Protein AF-B4K3W9-F1 (afdb_monomer_lite)

Secondary structure (DSSP, 8-state):
---------PPTT-SB--EEE--SBEEEETTEEESS-B--EEE-BBTTSSSEEEEEEEEEEEEEEEEETTSPPHHHHHHHHHHHHHHHTTS-SS-------TT-SEE-S---HHHHHHHH-TTS-EEEEEEEEEEEEEEEEESS-----

Structure (mmCIF, N/CA/C/O backbone):
data_AF-B4K3W9-F1
#
_entry.id   AF-B4K3W9-F1
#
loop_
_atom_site.group_PDB
_atom_site.id
_atom_site.type_symbol
_atom_site.label_atom_id
_atom_site.label_alt_id
_atom_site.label_comp_id
_atom_site.label_asym_id
_atom_site.label_entity_id
_atom_site.label_seq_id
_atom_site.pdbx_PDB_ins_code
_atom_site.Cartn_x
_atom_site.Cartn_y
_atom_site.Cartn_z
_atom_site.occupancy
_atom_site.B_iso_or_equiv
_atom_site.auth_seq_id
_atom_site.auth_comp_id
_atom_site.auth_asym_id
_atom_site.auth_atom_id
_atom_site.pdbx_PDB_model_num
ATOM 1 N N . MET A 1 1 ? 26.524 -16.620 -39.749 1.00 33.12 1 MET A N 1
ATOM 2 C CA . MET A 1 1 ? 25.940 -15.264 -39.737 1.00 33.12 1 MET A CA 1
ATOM 3 C C . MET A 1 1 ? 25.034 -15.163 -38.526 1.00 33.12 1 MET A C 1
ATOM 5 O O . MET A 1 1 ? 24.048 -15.883 -38.469 1.00 33.12 1 MET A O 1
ATOM 9 N N . GLN A 1 2 ? 25.427 -14.380 -37.522 1.00 37.69 2 GLN A N 1
ATOM 10 C CA . GLN A 1 2 ? 24.594 -14.108 -36.349 1.00 37.69 2 GLN A CA 1
ATOM 11 C C . GLN A 1 2 ? 23.490 -13.149 -36.796 1.00 37.69 2 GLN A C 1
ATOM 13 O O . GLN A 1 2 ? 23.778 -12.050 -37.260 1.00 37.69 2 GLN A O 1
ATOM 18 N N . GLN A 1 3 ? 22.243 -13.615 -36.768 1.00 35.66 3 GLN A N 1
ATOM 19 C CA . GLN A 1 3 ? 21.083 -12.783 -37.065 1.00 35.66 3 GLN A CA 1
ATOM 20 C C . GLN A 1 3 ? 20.871 -11.849 -35.873 1.00 35.66 3 GLN A C 1
ATOM 22 O O . GLN A 1 3 ? 20.359 -12.249 -34.831 1.00 35.66 3 GLN A O 1
ATOM 27 N N . GLU A 1 4 ? 21.346 -10.617 -36.017 1.00 43.66 4 GLU A N 1
ATOM 28 C CA . GLU A 1 4 ? 21.059 -9.522 -35.101 1.00 43.66 4 GLU A CA 1
ATOM 29 C C . GLU A 1 4 ? 19.598 -9.106 -35.319 1.00 43.66 4 GLU A C 1
ATOM 31 O O . GLU A 1 4 ? 19.253 -8.428 -36.286 1.00 43.66 4 GLU A O 1
ATOM 36 N N . GLU A 1 5 ? 18.712 -9.615 -34.462 1.00 47.50 5 GLU A N 1
ATOM 37 C CA . GLU A 1 5 ? 17.299 -9.241 -34.438 1.00 47.50 5 GLU A CA 1
ATOM 38 C C . GLU A 1 5 ? 17.189 -7.723 -34.190 1.00 47.50 5 GLU A C 1
ATOM 40 O O . GLU A 1 5 ? 17.844 -7.208 -33.274 1.00 47.50 5 GLU A O 1
ATOM 45 N N . PRO A 1 6 ? 16.401 -6.973 -34.986 1.00 43.66 6 PRO A N 1
ATOM 46 C CA . PRO A 1 6 ? 16.373 -5.521 -34.906 1.00 43.66 6 PRO A CA 1
ATOM 47 C C . PRO A 1 6 ? 15.889 -5.087 -33.523 1.00 43.66 6 PRO A C 1
ATOM 49 O O . PRO A 1 6 ? 14.723 -5.257 -33.164 1.00 43.66 6 PRO A O 1
ATOM 52 N N . ALA A 1 7 ? 16.795 -4.497 -32.742 1.00 52.16 7 ALA A N 1
ATOM 53 C CA . ALA A 1 7 ? 16.491 -3.916 -31.446 1.00 52.16 7 ALA A CA 1
ATOM 54 C C . ALA A 1 7 ? 15.532 -2.733 -31.637 1.00 52.16 7 ALA A C 1
ATOM 56 O O . ALA A 1 7 ? 15.948 -1.580 -31.773 1.00 52.16 7 ALA A O 1
ATOM 57 N N . HIS A 1 8 ? 14.226 -3.010 -31.642 1.00 52.41 8 HIS A N 1
ATOM 58 C CA . HIS A 1 8 ? 13.203 -1.990 -31.478 1.00 52.41 8 HIS A CA 1
ATOM 59 C C . HIS A 1 8 ? 13.585 -1.184 -30.235 1.00 52.41 8 HIS A C 1
ATOM 61 O O . HIS A 1 8 ? 13.599 -1.719 -29.125 1.00 52.41 8 HIS A O 1
ATOM 67 N N . ARG A 1 9 ? 13.964 0.088 -30.423 1.00 56.94 9 ARG A N 1
ATOM 68 C CA . ARG A 1 9 ? 14.343 0.998 -29.336 1.00 56.94 9 ARG A CA 1
ATOM 69 C C . ARG A 1 9 ? 13.154 1.145 -28.390 1.00 56.94 9 ARG A C 1
ATOM 71 O O . ARG A 1 9 ? 12.286 1.995 -28.590 1.00 56.94 9 ARG A O 1
ATOM 78 N N . ILE A 1 10 ? 13.103 0.304 -27.360 1.00 60.47 10 ILE A N 1
ATOM 79 C CA . ILE A 1 10 ? 12.167 0.459 -26.255 1.00 60.47 10 ILE A CA 1
ATOM 80 C C . ILE A 1 10 ? 12.479 1.819 -25.635 1.00 60.47 10 ILE A C 1
ATOM 82 O O . ILE A 1 10 ? 13.615 2.093 -25.248 1.00 60.47 10 ILE A O 1
ATOM 86 N N . ARG A 1 11 ? 11.483 2.709 -25.603 1.00 63.00 11 ARG A N 1
ATOM 87 C CA . ARG A 1 11 ? 11.654 4.048 -25.031 1.00 63.00 11 ARG A CA 1
ATOM 88 C C . ARG A 1 11 ? 12.079 3.915 -23.569 1.00 63.00 11 ARG A C 1
ATOM 90 O O . ARG A 1 11 ? 11.514 3.105 -22.833 1.00 63.00 11 ARG A O 1
ATOM 97 N N . LYS A 1 12 ? 13.036 4.742 -23.146 1.00 55.38 12 LYS A N 1
ATOM 98 C CA . LYS A 1 12 ? 13.505 4.823 -21.756 1.00 55.38 12 LYS A CA 1
ATOM 99 C C . LYS A 1 12 ? 12.283 4.982 -20.832 1.00 55.38 12 LYS A C 1
ATOM 101 O O . LYS A 1 12 ? 11.526 5.939 -20.975 1.00 55.38 12 LYS A O 1
ATOM 106 N N . GLY A 1 13 ? 12.042 4.012 -19.946 1.00 56.22 13 GLY A N 1
ATOM 107 C CA . GLY A 1 13 ? 10.853 3.954 -19.072 1.00 56.22 13 GLY A CA 1
ATOM 108 C C . GLY A 1 13 ? 9.727 2.990 -19.491 1.00 56.22 13 GLY A C 1
ATOM 109 O O . GLY A 1 13 ? 8.843 2.739 -18.681 1.00 56.22 13 GLY A O 1
ATOM 110 N N . HIS A 1 14 ? 9.772 2.402 -20.692 1.00 61.56 14 HIS A N 1
ATOM 111 C CA . HIS A 1 14 ? 8.878 1.312 -21.140 1.00 61.56 14 HIS A CA 1
ATOM 112 C C . HIS A 1 14 ? 9.561 -0.068 -21.097 1.00 61.56 14 HIS A C 1
ATOM 114 O O . HIS A 1 14 ? 9.001 -1.064 -21.551 1.00 61.56 14 HIS A O 1
ATOM 120 N N . GLU A 1 15 ? 10.777 -0.134 -20.553 1.00 64.50 15 GLU A N 1
ATOM 121 C CA . GLU A 1 15 ? 11.556 -1.373 -20.416 1.00 64.50 15 GLU A CA 1
ATOM 122 C C . GLU A 1 15 ? 10.887 -2.370 -19.462 1.00 64.50 15 GLU A C 1
ATOM 124 O O . GLU A 1 15 ? 10.945 -3.584 -19.680 1.00 64.50 15 GLU A O 1
ATOM 129 N N . CYS A 1 16 ? 10.190 -1.850 -18.445 1.00 68.50 16 CYS A N 1
ATOM 130 C CA . CYS A 1 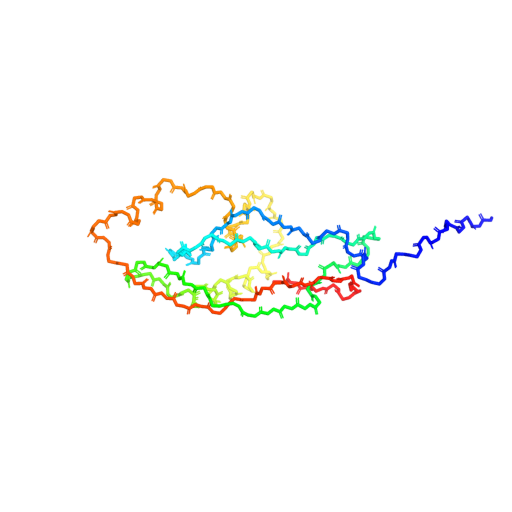16 ? 9.309 -2.639 -17.600 1.00 68.50 16 CYS A CA 1
ATOM 131 C C . CYS A 1 16 ? 7.886 -2.570 -18.154 1.00 68.50 16 CYS A C 1
ATOM 133 O O . CYS A 1 16 ? 7.179 -1.572 -18.014 1.00 68.50 16 CYS A O 1
ATOM 135 N N . ARG A 1 17 ? 7.456 -3.659 -18.794 1.00 62.78 17 ARG A N 1
ATOM 136 C CA . ARG A 1 17 ? 6.170 -3.738 -19.501 1.00 62.78 17 ARG A CA 1
ATOM 137 C C . ARG A 1 17 ? 4.96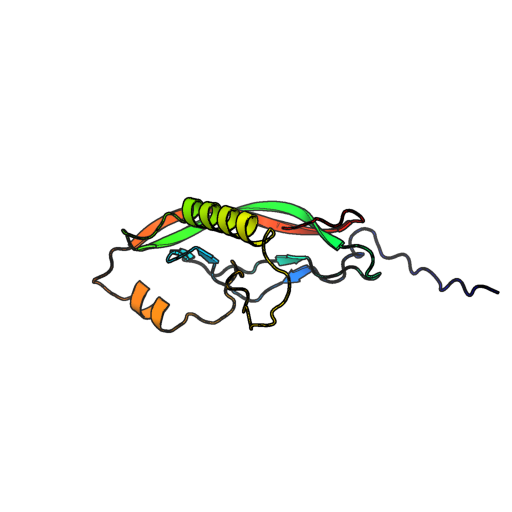6 -3.770 -18.555 1.00 62.78 17 ARG A C 1
ATOM 139 O O . ARG A 1 17 ? 3.827 -3.734 -19.014 1.00 62.78 17 ARG A O 1
ATOM 146 N N . ARG A 1 18 ? 5.176 -3.874 -17.239 1.00 64.44 18 ARG A N 1
ATOM 147 C CA . ARG A 1 18 ? 4.077 -4.170 -16.322 1.00 64.44 18 ARG A CA 1
ATOM 148 C C . ARG A 1 18 ? 4.245 -3.524 -14.951 1.00 64.44 18 ARG A C 1
ATOM 150 O O . ARG A 1 18 ? 4.509 -4.203 -13.971 1.00 64.44 18 ARG A O 1
ATOM 157 N N . LEU A 1 19 ? 4.013 -2.215 -14.864 1.00 71.94 19 LEU A N 1
ATOM 158 C CA . LEU A 1 19 ? 3.475 -1.654 -13.624 1.00 71.94 19 LEU A CA 1
ATOM 159 C C . LEU A 1 19 ? 2.071 -2.253 -13.447 1.00 71.94 19 LEU A C 1
ATOM 161 O O . LEU A 1 19 ? 1.116 -1.802 -14.082 1.00 71.94 19 LEU A O 1
ATOM 165 N N . GLN A 1 20 ? 1.959 -3.331 -12.673 1.00 74.56 20 GLN A N 1
ATOM 166 C CA . GLN A 1 20 ? 0.688 -3.996 -12.419 1.00 74.56 20 GLN A CA 1
ATOM 167 C C . GLN A 1 20 ? -0.108 -3.148 -11.438 1.00 74.56 20 GLN A C 1
ATOM 169 O O . GLN A 1 20 ? 0.283 -2.969 -10.287 1.00 74.56 20 GLN A O 1
ATOM 174 N N . ARG A 1 21 ? -1.227 -2.599 -11.908 1.00 76.31 21 ARG A N 1
ATOM 175 C CA . ARG A 1 21 ? -2.224 -2.006 -11.021 1.00 76.31 21 ARG A CA 1
ATOM 176 C C . ARG A 1 21 ? -3.039 -3.150 -10.448 1.00 76.31 21 ARG A C 1
ATOM 178 O O . ARG A 1 21 ? -3.683 -3.866 -11.212 1.00 76.31 21 ARG A O 1
ATOM 185 N N . LEU A 1 22 ? -2.989 -3.321 -9.135 1.00 80.75 22 LEU A N 1
ATOM 186 C CA . LEU A 1 22 ? -3.926 -4.213 -8.473 1.00 80.75 22 LEU A CA 1
ATOM 187 C C . LEU A 1 22 ? -5.321 -3.576 -8.463 1.00 80.75 22 LEU A C 1
ATOM 189 O O . LEU A 1 22 ? -5.481 -2.358 -8.631 1.00 80.75 22 LEU A O 1
ATOM 193 N N . GLY A 1 23 ? -6.334 -4.421 -8.276 1.00 83.25 23 GLY A N 1
ATOM 194 C CA . GLY A 1 23 ? -7.682 -3.962 -7.965 1.00 83.25 23 GLY A CA 1
ATOM 195 C C . GLY A 1 23 ? -7.730 -3.185 -6.640 1.00 83.25 23 GLY A C 1
ATOM 196 O O . GLY A 1 23 ? -6.713 -3.049 -5.955 1.00 83.25 23 GLY A O 1
ATOM 197 N N . PRO A 1 24 ? -8.900 -2.638 -6.273 1.00 86.31 24 PRO A N 1
ATOM 198 C CA . PRO A 1 24 ? -9.115 -2.110 -4.931 1.00 86.31 24 PRO A CA 1
ATOM 199 C C . PRO A 1 24 ? -8.763 -3.176 -3.886 1.00 86.31 24 PRO A C 1
ATOM 201 O O . PRO A 1 24 ? -9.296 -4.277 -3.937 1.00 86.31 24 PRO A O 1
ATOM 204 N N . ALA A 1 25 ? -7.870 -2.840 -2.964 1.00 85.69 25 ALA A N 1
ATOM 205 C CA . ALA A 1 25 ? -7.336 -3.739 -1.952 1.00 85.69 25 ALA A CA 1
ATOM 206 C C . ALA A 1 25 ? -7.306 -3.040 -0.594 1.00 85.69 25 ALA A C 1
ATOM 208 O O . ALA A 1 25 ? -7.108 -1.819 -0.522 1.00 85.69 25 ALA A O 1
ATOM 209 N N . ARG A 1 26 ? -7.474 -3.803 0.486 1.00 86.69 26 ARG A N 1
ATOM 210 C CA . ARG A 1 26 ? -7.189 -3.311 1.838 1.00 86.69 26 ARG A CA 1
ATOM 211 C C . ARG A 1 26 ? -5.763 -3.656 2.235 1.00 86.69 26 ARG A C 1
ATOM 213 O O . ARG A 1 26 ? -5.164 -4.595 1.720 1.00 86.69 26 ARG A O 1
ATOM 220 N N . ILE A 1 27 ? -5.224 -2.863 3.150 1.00 86.56 27 ILE A N 1
ATOM 221 C CA . ILE A 1 27 ? -3.945 -3.151 3.787 1.00 86.56 27 ILE A CA 1
ATOM 222 C C . ILE A 1 27 ? -4.222 -3.913 5.070 1.00 86.56 27 ILE A C 1
ATOM 224 O O . ILE A 1 27 ? -5.014 -3.437 5.885 1.00 86.56 27 ILE A O 1
ATOM 228 N N . ARG A 1 28 ? -3.559 -5.058 5.248 1.00 85.88 28 ARG A N 1
ATOM 229 C CA . ARG A 1 28 ? -3.609 -5.850 6.480 1.00 85.88 28 ARG A CA 1
ATOM 230 C C . ARG A 1 28 ? -2.235 -5.906 7.135 1.00 85.88 28 ARG A C 1
ATOM 232 O O . ARG A 1 28 ? -1.251 -6.278 6.496 1.00 85.88 28 ARG A O 1
ATOM 239 N N . LEU A 1 29 ? -2.177 -5.553 8.415 1.00 85.00 29 LEU A N 1
ATOM 240 C CA . LEU A 1 29 ? -0.983 -5.670 9.249 1.00 85.00 29 LEU A CA 1
ATOM 241 C C . LEU A 1 29 ? -1.372 -6.291 10.585 1.00 85.00 29 LEU A C 1
ATOM 243 O O . LEU A 1 29 ? -1.901 -5.613 11.463 1.00 85.00 29 LEU A O 1
ATOM 247 N N . GLY A 1 30 ? -1.137 -7.595 10.712 1.00 83.88 30 GLY A N 1
ATOM 248 C CA . GLY A 1 30 ? -1.671 -8.369 11.826 1.00 83.88 30 GLY A CA 1
ATOM 249 C C . GLY A 1 30 ? -3.196 -8.308 11.830 1.00 83.88 30 GLY A C 1
ATOM 250 O O . GLY A 1 30 ? -3.830 -8.613 10.822 1.00 83.88 30 GLY A O 1
ATOM 251 N N . GLU A 1 31 ? -3.762 -7.877 12.952 1.00 83.69 31 GLU A N 1
ATOM 252 C CA . GLU A 1 31 ? -5.210 -7.720 13.158 1.00 83.69 31 GLU A CA 1
ATOM 253 C C . GLU A 1 31 ? -5.733 -6.345 12.710 1.00 83.69 31 GLU A C 1
ATOM 255 O O . GLU A 1 31 ? -6.933 -6.086 12.744 1.00 83.69 31 GLU A O 1
ATOM 260 N N . CYS A 1 32 ? -4.840 -5.446 12.288 1.00 86.88 32 CYS A N 1
ATOM 261 C CA . CYS A 1 32 ? -5.207 -4.122 11.817 1.00 86.88 32 CYS A CA 1
ATOM 262 C C . CYS A 1 32 ? -5.553 -4.137 10.326 1.00 86.88 32 CYS A C 1
ATOM 264 O O . CYS A 1 32 ? -4.804 -4.682 9.506 1.00 86.88 32 CYS A O 1
ATOM 266 N N . VAL A 1 33 ? -6.630 -3.441 9.957 1.00 87.88 33 VAL A N 1
ATOM 267 C CA . VAL A 1 33 ? -7.084 -3.319 8.566 1.00 87.88 33 VAL A CA 1
ATOM 268 C C . VAL A 1 33 ? -7.258 -1.859 8.158 1.00 87.88 33 VAL A C 1
ATOM 270 O O . VAL A 1 33 ? -7.719 -1.029 8.941 1.00 87.88 33 VAL A O 1
ATOM 273 N N . SER A 1 34 ? -6.901 -1.503 6.923 1.00 89.44 34 SER A N 1
ATOM 274 C CA . SER A 1 34 ? -7.079 -0.128 6.455 1.00 89.44 34 SER A CA 1
ATOM 275 C C . SER A 1 34 ? -8.544 0.271 6.357 1.00 89.44 34 SER A C 1
ATOM 277 O O . SER A 1 34 ? -9.379 -0.462 5.826 1.00 89.44 34 SER A O 1
ATOM 279 N N . ARG A 1 35 ? -8.856 1.497 6.786 1.00 87.38 35 ARG A N 1
ATOM 280 C CA . ARG A 1 35 ? -10.219 2.033 6.657 1.00 87.38 35 ARG A CA 1
ATOM 281 C C . ARG A 1 35 ? -10.634 2.1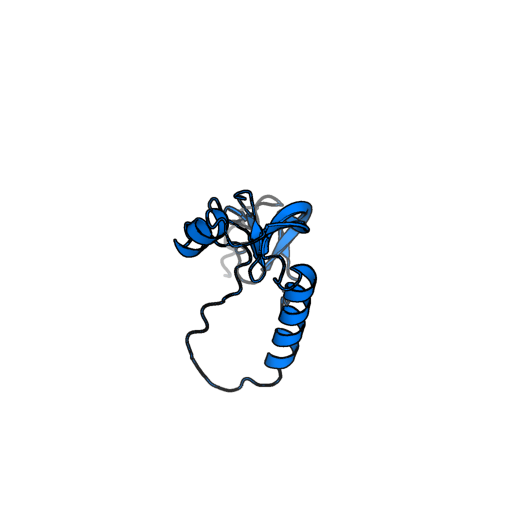86 5.192 1.00 87.38 35 ARG A C 1
ATOM 283 O O . ARG A 1 35 ? -11.782 1.940 4.829 1.00 87.38 35 ARG A O 1
ATOM 290 N N . LYS A 1 36 ? -9.693 2.608 4.343 1.00 88.12 36 LYS A N 1
ATOM 291 C CA . LYS A 1 36 ? -9.905 2.858 2.910 1.00 88.12 36 LYS A CA 1
ATOM 292 C C . LYS A 1 36 ? -9.394 1.694 2.062 1.00 88.12 36 LYS A C 1
ATOM 294 O O . LYS A 1 36 ? -8.453 1.001 2.447 1.00 88.12 36 LYS A O 1
ATOM 299 N N . LEU A 1 37 ? -10.001 1.526 0.888 1.00 87.94 37 LEU A N 1
ATOM 300 C CA . LEU A 1 37 ? -9.452 0.709 -0.193 1.00 87.94 37 LEU A CA 1
ATOM 301 C C . LEU A 1 37 ? -8.411 1.520 -0.968 1.00 87.94 37 LEU A C 1
ATOM 303 O O . LEU A 1 37 ? -8.637 2.683 -1.309 1.00 87.94 37 LEU A O 1
ATOM 307 N N . TYR A 1 38 ? -7.298 0.879 -1.293 1.00 89.25 38 TYR A N 1
ATOM 308 C CA . TYR A 1 38 ? -6.205 1.436 -2.077 1.00 89.25 38 TYR A CA 1
ATOM 309 C C . TYR A 1 38 ? -6.070 0.673 -3.396 1.00 89.25 38 TYR A C 1
ATOM 311 O O . TYR A 1 38 ? -6.472 -0.479 -3.502 1.00 89.25 38 TYR A O 1
ATOM 319 N N . ARG A 1 39 ? -5.502 1.308 -4.424 1.00 89.25 39 ARG A N 1
ATOM 320 C CA . ARG A 1 39 ? -5.166 0.651 -5.702 1.00 89.25 39 ARG A CA 1
ATOM 321 C C . ARG A 1 39 ? -3.649 0.622 -5.884 1.00 89.25 39 ARG A C 1
ATOM 323 O O . ARG A 1 39 ? -3.114 1.478 -6.598 1.00 89.25 39 ARG A O 1
ATOM 330 N N . PRO A 1 40 ? -2.948 -0.268 -5.167 1.00 86.75 40 PRO A N 1
ATOM 331 C CA . PRO A 1 40 ? -1.496 -0.307 -5.170 1.00 86.75 40 PRO A CA 1
ATOM 332 C C . PRO A 1 40 ? -0.956 -0.690 -6.543 1.00 86.75 40 PRO A C 1
ATOM 334 O O . PRO A 1 40 ? -1.594 -1.372 -7.352 1.00 86.75 40 PRO A O 1
ATOM 337 N N . LYS A 1 41 ? 0.256 -0.214 -6.799 1.00 85.50 41 LYS A N 1
ATOM 338 C CA . LYS A 1 41 ? 1.030 -0.538 -7.989 1.00 85.50 41 LYS A CA 1
ATOM 339 C C . LYS A 1 41 ? 2.149 -1.486 -7.590 1.00 85.50 41 LYS A C 1
ATOM 341 O O . LYS A 1 41 ? 2.849 -1.216 -6.621 1.00 85.50 41 LYS A O 1
ATOM 346 N N . LEU A 1 42 ? 2.339 -2.546 -8.363 1.00 83.94 42 LEU A N 1
ATOM 347 C CA . LEU A 1 42 ? 3.453 -3.475 -8.220 1.00 83.94 42 LEU A CA 1
ATOM 348 C C . LEU A 1 42 ? 4.344 -3.419 -9.460 1.00 83.94 42 LEU A C 1
ATOM 350 O O . LEU A 1 42 ? 3.861 -3.259 -10.585 1.00 83.94 42 LEU A O 1
ATOM 354 N N . CYS A 1 43 ? 5.650 -3.550 -9.251 1.00 84.38 43 CYS A N 1
ATOM 355 C CA . CYS A 1 43 ? 6.592 -3.745 -10.345 1.00 84.38 43 CYS A CA 1
ATOM 356 C C . CYS A 1 43 ? 6.487 -5.194 -10.840 1.00 84.38 43 CYS A C 1
ATOM 358 O O . CYS A 1 43 ? 6.511 -6.121 -10.039 1.00 84.38 43 CYS A O 1
ATOM 360 N N . GLY A 1 44 ? 6.308 -5.377 -12.149 1.00 81.81 44 GLY A N 1
ATOM 361 C CA . GLY A 1 44 ? 6.156 -6.686 -12.784 1.00 81.81 44 GLY A CA 1
ATOM 362 C C . GLY A 1 44 ? 7.479 -7.234 -13.313 1.00 81.81 44 GLY A C 1
ATOM 363 O O . GLY A 1 44 ? 8.450 -7.342 -12.577 1.00 81.81 44 GLY A O 1
ATOM 364 N N . SER A 1 45 ? 7.532 -7.584 -14.601 1.00 78.56 45 SER A N 1
ATOM 365 C CA . SER A 1 45 ? 8.724 -8.163 -15.233 1.00 78.56 45 SER A CA 1
ATOM 366 C C . SER A 1 45 ? 9.292 -7.295 -16.359 1.00 78.56 45 SER A C 1
ATOM 368 O O . SER A 1 45 ? 8.580 -6.549 -17.044 1.00 78.56 45 SER A O 1
ATOM 370 N N . CYS A 1 46 ? 10.606 -7.402 -16.546 1.00 81.38 46 CYS A N 1
ATOM 371 C CA . CYS A 1 46 ? 11.329 -6.786 -17.651 1.00 81.38 46 CYS A CA 1
ATOM 372 C C . CYS A 1 46 ? 11.229 -7.634 -18.913 1.00 81.38 46 CYS A C 1
ATOM 374 O O . CYS A 1 46 ? 11.187 -8.860 -18.854 1.00 81.38 46 CYS A O 1
ATOM 376 N N . HIS A 1 47 ? 11.250 -6.978 -20.073 1.00 73.06 47 HIS A N 1
ATOM 377 C CA . HIS A 1 47 ? 11.068 -7.659 -21.355 1.00 73.06 47 HIS A CA 1
ATOM 378 C C . HIS A 1 47 ? 12.125 -8.741 -21.649 1.00 73.06 47 HIS A C 1
ATOM 380 O O . HIS A 1 47 ? 11.800 -9.728 -22.297 1.00 73.06 47 HIS A O 1
ATOM 386 N N . ARG A 1 48 ? 13.366 -8.579 -21.161 1.00 68.62 48 ARG A N 1
ATOM 387 C CA . ARG A 1 48 ? 14.493 -9.479 -21.479 1.00 68.62 48 ARG A CA 1
ATOM 388 C C . ARG A 1 48 ? 14.857 -10.498 -20.391 1.00 68.62 48 ARG A C 1
ATOM 390 O O . ARG A 1 48 ? 15.910 -11.105 -20.507 1.00 68.62 48 ARG A O 1
ATOM 397 N N . GLY A 1 49 ? 14.029 -10.701 -19.361 1.00 66.19 49 GLY A N 1
ATOM 398 C CA . GLY A 1 49 ? 14.178 -11.770 -18.349 1.00 66.19 49 GLY A CA 1
ATOM 399 C C . GLY A 1 49 ? 15.412 -11.708 -17.426 1.00 66.19 49 GLY A C 1
ATOM 400 O O . GLY A 1 49 ? 15.330 -12.142 -16.287 1.00 66.19 49 GLY A O 1
ATOM 401 N N . THR A 1 50 ? 16.525 -11.121 -17.869 1.00 72.81 50 THR A N 1
ATOM 402 C CA . THR A 1 50 ? 17.805 -11.015 -17.149 1.00 72.81 50 THR A CA 1
ATOM 403 C C . THR A 1 50 ? 17.893 -9.806 -16.220 1.00 72.81 50 THR A C 1
ATOM 405 O O . THR A 1 50 ? 18.853 -9.677 -15.468 1.00 72.81 50 THR A O 1
ATOM 408 N N . LYS A 1 51 ? 16.908 -8.904 -16.280 1.00 77.06 51 LYS A N 1
ATOM 409 C CA . LYS A 1 51 ? 16.805 -7.713 -15.429 1.00 77.06 51 LYS A CA 1
ATOM 410 C C . LYS A 1 51 ? 15.582 -7.817 -14.531 1.00 77.06 51 LYS A C 1
ATOM 412 O O . LYS A 1 51 ? 14.527 -8.277 -14.975 1.00 77.06 51 LYS A O 1
ATOM 417 N N . CYS A 1 52 ? 15.691 -7.309 -13.312 1.00 80.56 52 CYS A N 1
ATOM 418 C CA . CYS A 1 52 ? 14.561 -7.197 -12.397 1.00 80.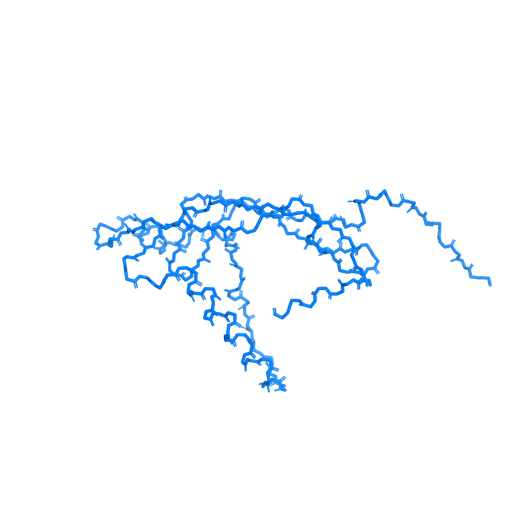56 52 CYS A CA 1
ATOM 419 C C . CYS A 1 52 ? 13.842 -5.863 -12.621 1.00 80.56 52 CYS A C 1
ATOM 421 O O . CYS A 1 52 ? 14.486 -4.828 -12.807 1.00 80.56 52 CYS A O 1
ATOM 423 N N . CYS A 1 53 ? 12.505 -5.872 -12.594 1.00 84.25 53 CYS A N 1
ATOM 424 C CA . CYS A 1 53 ? 11.745 -4.625 -12.568 1.00 84.25 53 CYS A CA 1
ATOM 425 C C . CYS A 1 53 ? 11.606 -4.169 -11.116 1.00 84.25 53 CYS A C 1
ATOM 427 O O . CYS A 1 53 ? 10.946 -4.825 -10.313 1.00 84.25 53 CYS A O 1
ATOM 429 N N . VAL A 1 54 ? 12.237 -3.048 -10.789 1.00 85.31 54 VAL A N 1
ATOM 430 C CA . VAL A 1 54 ? 12.340 -2.521 -9.424 1.00 85.31 54 VAL A CA 1
ATOM 431 C C . VAL A 1 54 ? 11.684 -1.143 -9.330 1.00 85.31 54 VAL A C 1
ATOM 433 O O . VAL A 1 54 ? 11.564 -0.458 -10.352 1.00 85.31 54 VAL A O 1
ATOM 436 N N . PRO A 1 55 ? 11.232 -0.711 -8.138 1.00 87.69 55 PRO A N 1
ATOM 437 C CA . PRO A 1 55 ? 10.751 0.652 -7.943 1.00 87.69 55 PRO A CA 1
ATOM 438 C C . PRO A 1 55 ? 11.860 1.663 -8.263 1.00 87.69 55 PRO A C 1
ATOM 440 O O . PRO A 1 55 ? 12.940 1.604 -7.689 1.00 87.69 55 PRO A O 1
ATOM 443 N N . ALA A 1 56 ? 11.584 2.584 -9.185 1.00 86.44 56 ALA A N 1
ATOM 444 C CA . ALA A 1 56 ? 12.492 3.665 -9.585 1.00 86.44 56 ALA A CA 1
ATOM 445 C C . ALA A 1 56 ? 12.170 4.975 -8.854 1.00 86.44 56 ALA A C 1
ATOM 447 O O . ALA A 1 56 ? 13.031 5.818 -8.632 1.00 86.44 56 ALA A O 1
ATOM 448 N N . ALA A 1 57 ? 10.890 5.163 -8.530 1.00 87.56 57 ALA A N 1
ATOM 449 C CA . ALA A 1 57 ? 10.413 6.278 -7.733 1.00 87.56 57 ALA A CA 1
ATOM 450 C C . ALA A 1 57 ? 9.243 5.808 -6.875 1.00 87.56 57 ALA A C 1
ATOM 452 O O . ALA A 1 57 ? 8.285 5.209 -7.383 1.00 87.56 57 ALA A O 1
ATOM 453 N N . SER A 1 58 ? 9.306 6.130 -5.593 1.00 91.06 58 SER A N 1
ATOM 454 C CA . SER A 1 58 ? 8.242 5.921 -4.624 1.00 91.06 58 SER A CA 1
ATOM 455 C C . SER A 1 58 ? 7.973 7.210 -3.853 1.00 91.06 58 SER A C 1
ATOM 457 O O . SER A 1 58 ? 8.753 8.161 -3.866 1.00 91.06 58 SER A O 1
ATOM 459 N N . THR A 1 59 ? 6.801 7.267 -3.242 1.00 93.50 59 THR A N 1
ATOM 460 C CA . THR A 1 59 ? 6.423 8.294 -2.274 1.00 93.50 59 THR A CA 1
ATOM 461 C C . THR A 1 59 ? 5.926 7.609 -1.013 1.00 93.50 59 THR A C 1
ATOM 463 O O . THR A 1 59 ? 5.767 6.392 -0.996 1.00 93.50 59 THR A O 1
ATOM 466 N N . THR A 1 60 ? 5.647 8.372 0.030 1.00 93.06 60 THR A N 1
ATOM 467 C CA . THR A 1 60 ? 5.122 7.836 1.281 1.00 93.06 60 THR A CA 1
ATOM 468 C C . THR A 1 60 ? 3.701 8.326 1.467 1.00 93.06 60 THR A C 1
ATOM 470 O O . THR A 1 60 ? 3.441 9.526 1.401 1.00 93.06 60 THR A O 1
ATOM 473 N N . ILE A 1 61 ? 2.777 7.402 1.713 1.00 93.00 61 ILE A N 1
ATOM 474 C CA . ILE A 1 61 ? 1.392 7.732 2.052 1.00 93.00 61 ILE A CA 1
ATOM 475 C C . ILE A 1 61 ? 1.131 7.424 3.522 1.00 93.00 61 ILE A C 1
ATOM 477 O O . ILE A 1 61 ? 1.639 6.436 4.051 1.00 93.00 61 ILE A O 1
ATOM 481 N N . GLN A 1 62 ? 0.317 8.253 4.174 1.00 95.06 62 GLN A N 1
ATOM 482 C CA . GLN A 1 62 ? -0.219 7.925 5.490 1.00 95.06 62 GLN A CA 1
ATOM 483 C C . GLN A 1 62 ? -1.493 7.098 5.334 1.00 95.06 62 GLN A C 1
ATOM 485 O O . GLN A 1 62 ? -2.457 7.521 4.689 1.00 95.06 62 GLN A O 1
ATOM 490 N N . VAL A 1 63 ? -1.480 5.905 5.918 1.00 92.94 63 VAL A N 1
ATOM 491 C CA . VAL A 1 63 ? -2.609 4.982 5.929 1.00 92.94 63 VAL A CA 1
ATOM 492 C C . VAL A 1 63 ? -3.186 4.914 7.325 1.00 92.94 63 VAL A C 1
ATOM 494 O O . VAL A 1 63 ? -2.478 4.663 8.294 1.00 92.94 63 VAL A O 1
ATOM 497 N N . GLU A 1 64 ? -4.495 5.109 7.388 1.00 92.81 64 GLU A N 1
ATOM 498 C CA . GLU A 1 64 ? -5.290 4.922 8.589 1.00 92.81 64 GLU A CA 1
ATOM 499 C C . GLU A 1 64 ? -5.737 3.462 8.690 1.00 92.81 64 GLU A C 1
ATOM 501 O O . GLU A 1 64 ? -6.426 2.935 7.804 1.00 92.81 64 GLU A O 1
ATOM 506 N N . LEU A 1 65 ? -5.334 2.829 9.782 1.00 90.75 65 LEU A N 1
ATOM 507 C CA . LEU A 1 65 ? -5.661 1.468 10.158 1.00 90.75 65 LEU A CA 1
ATOM 508 C C . LEU A 1 65 ? -6.651 1.473 11.319 1.00 90.75 65 LEU A C 1
ATOM 510 O O . LEU A 1 65 ? -6.539 2.280 12.238 1.00 90.75 65 LEU A O 1
ATOM 514 N N . LEU A 1 66 ? -7.588 0.537 11.264 1.00 90.25 66 LEU A N 1
ATOM 515 C CA . LEU A 1 66 ? -8.515 0.204 12.331 1.00 90.25 66 LEU A CA 1
ATOM 516 C C . LEU A 1 66 ? -7.967 -1.041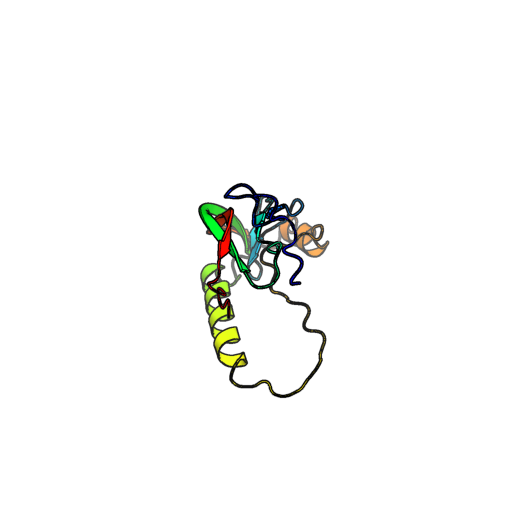 13.027 1.00 90.25 66 LEU A C 1
ATOM 518 O O . LEU A 1 66 ? -7.846 -2.088 12.388 1.00 90.25 66 LEU A O 1
ATOM 522 N N . CYS A 1 67 ? -7.597 -0.905 14.298 1.00 88.94 67 CYS A N 1
ATOM 523 C CA . CYS A 1 67 ? -6.999 -1.967 15.101 1.00 88.94 67 CYS A CA 1
ATOM 524 C C . CYS A 1 67 ? -7.876 -2.262 16.330 1.00 88.94 67 CYS A C 1
ATOM 526 O O . CYS A 1 67 ? -8.357 -1.315 16.952 1.00 88.94 67 CYS A O 1
ATOM 528 N N . PRO A 1 68 ? -8.064 -3.531 16.737 1.00 87.75 68 PRO A N 1
ATOM 529 C CA . PRO A 1 68 ? -8.528 -3.829 18.094 1.00 87.75 68 PRO A CA 1
ATOM 530 C C . PRO A 1 68 ? -7.592 -3.199 19.142 1.00 87.75 68 PRO A C 1
ATOM 532 O O . PRO A 1 68 ? -6.380 -3.227 18.949 1.00 87.75 68 PRO A O 1
ATOM 535 N N . LEU A 1 69 ? -8.114 -2.705 20.275 1.00 83.25 69 LEU A N 1
ATOM 536 C CA . LEU A 1 69 ? -7.298 -2.101 21.356 1.00 83.25 69 LEU A CA 1
ATOM 537 C C . LEU A 1 69 ? -6.128 -2.978 21.843 1.00 83.25 69 LEU A C 1
ATOM 539 O O . LEU A 1 69 ? -5.109 -2.461 22.286 1.00 83.25 69 LEU A O 1
ATOM 543 N N . ASN A 1 70 ? -6.280 -4.302 21.781 1.00 82.94 70 ASN A N 1
ATOM 544 C CA . ASN A 1 70 ? -5.265 -5.256 22.237 1.00 82.94 70 ASN A CA 1
ATOM 545 C C . ASN A 1 70 ? -4.400 -5.809 21.093 1.00 82.94 70 ASN A C 1
ATOM 547 O O . ASN A 1 70 ? -3.605 -6.724 21.315 1.00 82.94 70 ASN A O 1
ATOM 551 N N . ALA A 1 71 ? -4.565 -5.289 19.875 1.00 84.06 71 ALA A N 1
ATOM 552 C CA . ALA A 1 71 ? -3.793 -5.727 18.726 1.00 84.06 71 ALA A CA 1
ATOM 553 C C . ALA A 1 71 ? -2.313 -5.388 18.900 1.00 84.06 71 ALA A C 1
ATOM 555 O O . ALA A 1 71 ? -1.931 -4.357 19.462 1.00 84.06 71 ALA A O 1
ATOM 556 N N . VAL A 1 72 ? -1.456 -6.232 18.331 1.00 84.00 72 VAL A N 1
ATOM 557 C CA . VAL A 1 72 ? -0.037 -5.899 18.192 1.00 84.00 72 VAL A CA 1
ATOM 558 C C . VAL A 1 72 ? 0.099 -4.667 17.302 1.00 84.00 72 VAL A C 1
ATOM 560 O O . VAL A 1 72 ? -0.480 -4.610 16.218 1.00 84.00 72 VAL A O 1
ATOM 563 N N . ASP A 1 73 ? 0.909 -3.701 17.740 1.00 84.75 73 ASP A N 1
ATOM 564 C CA . ASP A 1 73 ? 1.170 -2.499 16.953 1.00 84.75 73 ASP A CA 1
ATOM 565 C C . ASP A 1 73 ? 1.655 -2.851 15.528 1.00 84.75 73 ASP A C 1
ATOM 567 O O . ASP A 1 73 ? 2.561 -3.683 15.384 1.00 84.75 73 ASP A O 1
ATOM 571 N N . PRO A 1 74 ? 1.094 -2.236 14.470 1.00 82.00 74 PRO A N 1
ATOM 572 C CA . PRO A 1 74 ? 1.400 -2.588 13.087 1.00 82.00 74 PRO A CA 1
ATOM 573 C C . PRO A 1 74 ? 2.883 -2.419 12.729 1.00 82.00 74 PRO A C 1
ATOM 575 O O . PRO A 1 74 ? 3.387 -3.177 11.901 1.00 82.00 74 PRO A O 1
ATOM 578 N N . ILE A 1 75 ? 3.615 -1.492 13.363 1.00 84.38 75 ILE A N 1
ATOM 579 C CA . ILE A 1 75 ? 5.061 -1.329 13.139 1.00 84.38 75 ILE A CA 1
ATOM 580 C C . ILE A 1 75 ? 5.817 -2.509 13.755 1.00 84.38 75 ILE A C 1
ATOM 582 O O . ILE A 1 75 ? 6.659 -3.124 13.095 1.00 84.38 75 ILE A O 1
ATOM 586 N N . ASN A 1 76 ? 5.467 -2.880 14.989 1.00 84.88 76 ASN A N 1
ATOM 587 C CA . ASN A 1 76 ? 6.053 -4.039 15.664 1.00 84.88 76 ASN A CA 1
ATOM 588 C C . ASN A 1 76 ? 5.726 -5.348 14.935 1.00 84.88 76 ASN A C 1
ATOM 590 O O . ASN A 1 76 ? 6.577 -6.232 14.861 1.00 84.88 76 ASN A O 1
ATOM 594 N N . TYR A 1 77 ? 4.520 -5.478 14.374 1.00 83.31 77 TYR A N 1
ATOM 595 C CA . TYR A 1 77 ? 4.132 -6.633 13.565 1.00 83.31 77 TYR A CA 1
ATOM 596 C C . TYR A 1 77 ? 5.065 -6.808 12.358 1.00 83.31 77 TYR A C 1
ATOM 598 O O . TYR A 1 77 ? 5.601 -7.896 12.145 1.00 83.31 77 TYR A O 1
ATOM 606 N N . VAL A 1 78 ? 5.323 -5.728 11.609 1.00 80.06 78 VAL A N 1
ATOM 607 C CA . VAL A 1 78 ? 6.249 -5.753 10.464 1.00 80.06 78 VAL A CA 1
ATOM 608 C C . VAL A 1 78 ? 7.672 -6.091 10.914 1.00 80.06 78 VAL A C 1
ATOM 610 O O . VAL A 1 78 ? 8.311 -6.943 10.305 1.00 80.06 78 VAL A O 1
ATOM 613 N N . GLN A 1 79 ? 8.163 -5.489 12.000 1.00 82.62 79 GLN A N 1
ATOM 614 C CA . GLN A 1 79 ? 9.511 -5.761 12.513 1.00 82.62 79 GLN A CA 1
ATOM 615 C C . GLN A 1 79 ? 9.697 -7.219 12.951 1.00 82.62 79 GLN A C 1
ATOM 617 O O . GLN A 1 79 ? 10.671 -7.855 12.544 1.00 82.62 79 GLN A O 1
ATOM 622 N N . LYS A 1 80 ? 8.754 -7.764 13.734 1.00 79.81 80 LYS A N 1
ATOM 623 C CA . LYS A 1 80 ? 8.771 -9.171 14.170 1.00 79.81 80 LYS A CA 1
ATOM 624 C C . LYS A 1 80 ? 8.761 -10.115 12.975 1.00 79.81 80 LYS A C 1
ATOM 626 O O . LYS A 1 80 ? 9.505 -11.090 12.957 1.00 79.81 80 LYS A O 1
ATOM 631 N N . ARG A 1 81 ? 7.959 -9.801 11.955 1.00 74.88 81 ARG A N 1
ATOM 632 C CA . ARG A 1 81 ? 7.912 -10.571 10.712 1.00 74.88 81 ARG A CA 1
ATOM 633 C C . ARG A 1 81 ? 9.269 -10.582 10.014 1.00 74.88 81 ARG A C 1
ATOM 635 O O . ARG A 1 81 ? 9.790 -11.657 9.748 1.00 74.88 81 ARG A O 1
ATOM 642 N N . THR A 1 82 ? 9.867 -9.416 9.768 1.00 72.31 82 THR A N 1
ATOM 643 C CA . THR A 1 82 ? 11.180 -9.311 9.110 1.00 72.31 82 THR A CA 1
ATOM 644 C C . THR A 1 82 ? 12.269 -10.067 9.875 1.00 72.31 82 THR A C 1
ATOM 646 O O . THR A 1 82 ? 13.144 -10.672 9.263 1.00 72.31 82 THR A O 1
ATOM 649 N N . GLN A 1 83 ? 12.218 -10.068 11.211 1.00 72.38 83 GLN A N 1
ATOM 650 C CA . GLN A 1 83 ? 13.132 -10.863 12.037 1.00 72.38 83 GLN A CA 1
ATOM 651 C C . GLN A 1 83 ? 12.917 -12.372 11.857 1.00 72.38 83 GLN A C 1
ATOM 653 O O . GLN A 1 83 ? 13.891 -13.111 11.762 1.00 72.38 83 GLN A O 1
ATOM 658 N N . HIS A 1 84 ? 11.663 -12.818 11.766 1.00 67.69 84 HIS A N 1
ATOM 659 C CA . HIS A 1 84 ? 11.326 -14.229 11.581 1.00 67.69 84 HIS A CA 1
ATOM 660 C C . HIS A 1 84 ? 11.759 -14.765 10.205 1.00 67.69 84 HIS A C 1
ATOM 662 O O . HIS A 1 84 ? 12.227 -15.896 10.127 1.00 67.69 84 HIS A O 1
ATOM 668 N N . TYR A 1 85 ? 11.668 -13.957 9.136 1.00 60.56 85 TYR A N 1
ATOM 669 C CA . TYR A 1 85 ? 12.212 -14.325 7.814 1.00 60.56 85 TYR A CA 1
ATOM 670 C C . TYR A 1 85 ? 13.727 -14.507 7.859 1.00 60.56 85 TYR A C 1
ATOM 672 O O . TYR A 1 85 ? 14.230 -15.537 7.425 1.00 60.56 85 TYR A O 1
ATOM 680 N N . LYS A 1 86 ? 14.442 -13.574 8.501 1.00 59.84 86 LYS A N 1
ATOM 681 C CA . LYS A 1 86 ? 15.903 -13.656 8.643 1.00 59.84 86 LYS A CA 1
ATOM 682 C C . LYS A 1 86 ? 16.393 -14.895 9.396 1.00 59.84 86 LYS A C 1
ATOM 684 O O . LYS A 1 86 ? 17.540 -15.262 9.218 1.00 59.84 86 LYS A O 1
ATOM 689 N N . GLN A 1 87 ? 15.563 -15.512 10.239 1.00 55.12 87 GLN A N 1
ATOM 690 C CA . GLN A 1 87 ? 15.897 -16.755 10.949 1.00 55.12 87 GLN A CA 1
ATOM 691 C C . GLN A 1 87 ? 15.548 -18.025 10.161 1.00 55.12 87 GLN A C 1
ATOM 693 O O . GLN A 1 87 ? 16.032 -19.100 10.504 1.00 55.12 87 GLN A O 1
ATOM 698 N N . GLN A 1 88 ? 14.699 -17.929 9.135 1.00 49.75 88 GLN A N 1
ATOM 699 C CA . GLN A 1 88 ? 14.222 -19.085 8.376 1.00 49.75 88 GLN A CA 1
ATOM 700 C C . GLN A 1 88 ? 15.093 -19.399 7.147 1.00 49.75 88 GLN A C 1
ATOM 702 O O . GLN A 1 88 ? 15.086 -20.541 6.690 1.00 49.75 88 GLN A O 1
ATOM 707 N N . ASP A 1 89 ? 15.885 -18.436 6.663 1.00 44.25 89 ASP A N 1
ATOM 708 C CA . ASP A 1 89 ? 16.821 -18.624 5.542 1.00 44.25 89 ASP A CA 1
ATOM 709 C C . ASP A 1 89 ? 18.076 -19.447 5.900 1.00 44.25 89 ASP A C 1
ATOM 711 O O . ASP A 1 89 ? 18.728 -19.983 5.007 1.00 44.25 89 ASP A O 1
ATOM 715 N N . ASP A 1 90 ? 18.385 -19.635 7.188 1.00 44.62 90 ASP A N 1
ATOM 716 C CA . ASP A 1 90 ? 19.513 -20.469 7.634 1.00 44.62 90 ASP A CA 1
ATOM 717 C C . ASP A 1 90 ? 19.161 -21.975 7.750 1.00 44.62 90 ASP A C 1
ATOM 719 O O . ASP A 1 90 ? 20.012 -22.778 8.134 1.00 44.62 90 ASP A O 1
ATOM 723 N N . ALA A 1 91 ? 17.916 -22.391 7.448 1.00 48.81 91 ALA A N 1
ATOM 724 C CA . ALA A 1 91 ? 17.426 -23.740 7.777 1.00 48.81 91 ALA A CA 1
ATOM 725 C C . ALA A 1 91 ? 16.413 -24.366 6.785 1.00 48.81 91 ALA A C 1
ATOM 727 O O . ALA A 1 91 ? 15.420 -24.954 7.221 1.00 48.81 91 ALA A O 1
ATOM 728 N N . ALA A 1 92 ? 16.626 -24.293 5.465 1.00 41.84 92 ALA A N 1
ATOM 729 C CA . ALA A 1 92 ? 15.772 -25.022 4.512 1.00 41.84 92 ALA A CA 1
ATOM 730 C C . ALA A 1 92 ? 16.537 -25.674 3.342 1.00 41.84 92 ALA A C 1
ATOM 732 O O . ALA A 1 92 ? 16.586 -25.145 2.234 1.00 41.84 92 ALA A O 1
ATOM 733 N N . ASP A 1 93 ? 17.062 -26.875 3.602 1.00 47.47 93 ASP A N 1
ATOM 734 C CA . ASP A 1 93 ? 17.099 -27.979 2.637 1.00 47.47 93 ASP A CA 1
ATOM 735 C C . ASP A 1 93 ? 15.741 -28.710 2.685 1.00 47.47 93 ASP A C 1
ATOM 737 O O . ASP A 1 93 ? 15.215 -28.957 3.768 1.00 47.47 93 ASP A O 1
ATOM 741 N N . GLY A 1 94 ? 15.176 -29.016 1.513 1.00 43.94 94 GLY A N 1
ATOM 742 C CA . GLY A 1 94 ? 14.094 -29.988 1.298 1.00 43.94 94 GLY A CA 1
ATOM 743 C C . GLY A 1 94 ? 12.727 -29.754 1.967 1.00 43.94 94 GLY A C 1
ATOM 744 O O . GLY A 1 94 ? 12.530 -30.048 3.141 1.00 43.94 94 GLY A O 1
ATOM 745 N N . GLY A 1 95 ? 11.702 -29.404 1.176 1.00 36.16 95 GLY A N 1
ATOM 746 C CA . GLY A 1 95 ? 10.317 -29.698 1.571 1.00 36.16 95 GLY A CA 1
ATOM 747 C C . GLY A 1 95 ? 9.242 -28.810 0.964 1.00 36.16 95 GLY A C 1
ATOM 748 O O . GLY A 1 95 ? 8.905 -27.758 1.501 1.00 36.16 95 GLY A O 1
ATOM 749 N N . GLU A 1 96 ? 8.651 -29.293 -0.124 1.00 45.38 96 GLU A N 1
ATOM 750 C CA . GLU A 1 96 ? 7.430 -28.784 -0.740 1.00 45.38 96 GLU A CA 1
ATOM 751 C C . GLU A 1 96 ? 6.246 -28.936 0.227 1.00 45.38 96 GLU A C 1
ATOM 753 O O . GLU A 1 96 ? 5.687 -30.012 0.418 1.00 45.38 96 GLU A O 1
ATOM 758 N N . SER A 1 97 ? 5.871 -27.841 0.877 1.00 34.84 97 SER A N 1
ATOM 759 C CA . SER A 1 97 ? 4.568 -27.691 1.510 1.00 34.84 97 SER A CA 1
ATOM 760 C C . SER A 1 97 ? 4.059 -26.319 1.131 1.00 34.84 97 SER A C 1
ATOM 762 O O . SER A 1 97 ? 4.775 -25.326 1.257 1.00 34.84 97 SER A O 1
ATOM 764 N N . SER A 1 98 ? 2.841 -26.298 0.607 1.00 39.75 98 SER A N 1
ATOM 765 C CA . SER A 1 98 ? 2.027 -25.162 0.192 1.00 39.75 98 SER A CA 1
ATOM 766 C C . SER A 1 98 ? 2.032 -24.009 1.209 1.00 39.75 98 SER A C 1
ATOM 768 O O . SER A 1 98 ? 1.064 -23.767 1.928 1.00 39.75 98 SER A O 1
ATOM 770 N N . ARG A 1 99 ? 3.130 -23.249 1.246 1.00 38.62 99 ARG A N 1
ATOM 771 C CA . ARG A 1 99 ? 3.221 -21.922 1.844 1.00 38.62 99 ARG A CA 1
ATOM 772 C C . ARG A 1 99 ? 2.502 -20.988 0.885 1.00 38.62 99 ARG A C 1
ATOM 774 O O . ARG A 1 99 ? 3.119 -20.377 0.018 1.00 38.62 99 ARG A O 1
ATOM 781 N N . GLN A 1 100 ? 1.178 -20.889 1.013 1.00 36.09 100 GLN A N 1
ATOM 782 C CA . GLN A 1 100 ? 0.522 -19.661 0.579 1.00 36.09 100 GLN A CA 1
ATOM 783 C C . GLN A 1 100 ? 1.305 -18.516 1.231 1.00 36.09 100 GLN A C 1
ATOM 785 O O . GLN A 1 100 ? 1.441 -18.527 2.460 1.00 36.09 100 GLN A O 1
ATOM 790 N N . PRO A 1 101 ? 1.868 -17.572 0.462 1.00 43.78 101 PRO A N 1
ATOM 791 C CA . PRO A 1 101 ? 2.516 -16.433 1.067 1.00 43.78 101 PRO A CA 1
ATOM 792 C C . PRO A 1 101 ? 1.407 -15.677 1.788 1.00 43.78 101 PRO A C 1
ATOM 794 O O . PRO A 1 101 ? 0.610 -14.981 1.159 1.00 43.78 101 PRO A O 1
ATOM 797 N N . LYS A 1 102 ? 1.358 -15.776 3.120 1.00 46.09 102 LYS A N 1
ATOM 798 C CA . LYS A 1 102 ? 0.542 -14.913 3.993 1.00 46.09 102 LYS A CA 1
ATOM 799 C C . LYS A 1 102 ? 1.056 -13.457 3.951 1.00 46.09 102 LYS A C 1
ATOM 801 O O . LYS A 1 102 ? 0.867 -12.687 4.890 1.00 46.09 102 LYS A O 1
ATOM 806 N N . ASP A 1 103 ? 1.744 -13.080 2.872 1.00 50.91 103 ASP A N 1
ATOM 807 C CA . ASP A 1 103 ? 2.749 -12.020 2.757 1.00 50.91 103 ASP A CA 1
ATOM 808 C C . ASP A 1 103 ? 2.307 -10.901 1.825 1.00 50.91 103 ASP A C 1
ATOM 810 O O . ASP A 1 103 ? 3.048 -9.948 1.585 1.00 50.91 103 ASP A O 1
ATOM 814 N N . GLN A 1 104 ? 1.077 -10.967 1.322 1.00 59.25 104 GLN A N 1
ATOM 815 C CA . GLN A 1 104 ? 0.495 -9.840 0.623 1.00 59.25 104 GLN A CA 1
ATOM 816 C C . GLN A 1 104 ? -0.049 -8.840 1.637 1.00 59.25 104 GLN A C 1
ATOM 818 O O . GLN A 1 104 ? -1.157 -8.961 2.141 1.00 59.25 104 GLN A O 1
ATOM 823 N N . LEU A 1 105 ? 0.757 -7.801 1.887 1.00 71.69 105 LEU A N 1
ATOM 824 C CA . LEU A 1 105 ? 0.329 -6.552 2.529 1.00 71.69 105 LEU A CA 1
ATOM 825 C C . LEU A 1 105 ? -0.987 -6.024 1.930 1.00 71.69 105 LEU A C 1
ATOM 827 O O . LEU A 1 105 ? -1.781 -5.397 2.625 1.00 71.69 105 LEU A O 1
ATOM 831 N N . TRP A 1 106 ? -1.182 -6.269 0.633 1.00 71.44 106 TRP A N 1
ATOM 832 C CA . TRP A 1 106 ? -2.342 -5.877 -0.153 1.00 71.44 106 TRP A CA 1
ATOM 833 C C . TRP A 1 106 ? -3.285 -7.061 -0.321 1.00 71.44 106 TRP A C 1
ATOM 835 O O . TRP A 1 106 ? -3.064 -7.910 -1.182 1.00 71.44 106 TRP A O 1
ATOM 845 N N . ASP A 1 107 ? -4.352 -7.086 0.464 1.00 66.69 107 ASP A N 1
ATOM 846 C CA . ASP A 1 107 ? -5.396 -8.089 0.322 1.00 66.69 107 ASP A CA 1
ATOM 847 C C . ASP A 1 107 ? -6.406 -7.622 -0.736 1.00 66.69 107 ASP A C 1
ATOM 849 O O . ASP A 1 107 ? -7.089 -6.605 -0.569 1.00 66.69 107 ASP A O 1
ATOM 853 N N . THR A 1 108 ? -6.422 -8.322 -1.873 1.00 61.38 108 THR A N 1
ATOM 854 C CA . THR A 1 108 ? -7.338 -8.060 -3.001 1.00 61.38 108 THR A CA 1
ATOM 855 C C . THR A 1 108 ? -8.627 -8.871 -2.910 1.00 61.38 108 THR A C 1
ATOM 857 O O . THR A 1 108 ? -9.524 -8.680 -3.734 1.00 61.38 108 THR A O 1
ATOM 860 N N . ILE A 1 109 ? -8.729 -9.769 -1.927 1.00 59.41 109 ILE A N 1
ATOM 861 C CA . ILE A 1 109 ? -9.934 -10.545 -1.666 1.00 59.41 109 ILE A CA 1
ATOM 862 C C . ILE A 1 109 ? -10.956 -9.592 -1.027 1.00 59.41 109 ILE A C 1
ATOM 864 O O . ILE A 1 109 ? -10.610 -8.713 -0.233 1.00 59.41 109 ILE A O 1
ATOM 868 N N . ALA A 1 110 ? -12.224 -9.698 -1.439 1.00 50.53 110 ALA A N 1
ATOM 869 C CA . ALA A 1 110 ? -13.314 -8.976 -0.785 1.00 50.53 110 ALA A CA 1
ATOM 870 C C . ALA A 1 110 ? -13.281 -9.292 0.717 1.00 50.53 110 ALA A C 1
ATOM 872 O O . ALA A 1 110 ? -12.937 -10.417 1.064 1.00 50.53 110 ALA A O 1
ATOM 873 N N . LEU A 1 111 ? -13.602 -8.313 1.575 1.00 49.25 111 LEU A N 1
ATOM 874 C CA . LEU A 1 111 ? -13.597 -8.486 3.035 1.00 49.25 111 LEU A CA 1
ATOM 875 C C . LEU A 1 111 ? -14.102 -9.876 3.399 1.00 49.25 111 LEU A C 1
ATOM 877 O O . LEU A 1 111 ? -15.239 -10.209 3.057 1.00 49.25 111 LEU A O 1
ATOM 881 N N . GLU A 1 112 ? -13.268 -10.684 4.057 1.00 55.88 112 GLU A N 1
ATOM 882 C CA . GLU A 1 112 ? -13.806 -11.897 4.653 1.00 55.88 112 GLU A CA 1
ATOM 883 C C . GLU A 1 112 ? -14.956 -11.478 5.584 1.00 55.88 112 GLU A C 1
ATOM 885 O O . GLU A 1 112 ? -14.859 -10.423 6.224 1.00 55.88 112 GLU A O 1
ATOM 890 N N . PRO A 1 113 ? -16.045 -12.262 5.672 1.00 47.31 113 PRO A N 1
ATOM 891 C CA . PRO A 1 113 ? -17.200 -11.953 6.522 1.00 47.31 113 PRO A CA 1
ATOM 892 C C . PRO A 1 113 ? -16.817 -11.541 7.956 1.00 47.31 113 PRO A C 1
ATOM 894 O O . PRO A 1 113 ? -17.479 -10.701 8.564 1.00 47.31 113 PRO A O 1
ATOM 897 N N . ILE A 1 114 ? -15.682 -12.059 8.437 1.00 45.59 114 ILE A N 1
ATOM 898 C CA . ILE A 1 114 ? -15.062 -11.775 9.733 1.00 45.59 114 ILE A CA 1
ATOM 899 C C . ILE A 1 114 ? -14.704 -10.285 9.906 1.00 45.59 114 ILE A C 1
ATOM 901 O O . ILE A 1 114 ? -14.943 -9.725 10.972 1.00 45.59 114 ILE A O 1
ATOM 905 N N . ASP A 1 115 ? -14.195 -9.596 8.880 1.00 56.53 115 ASP A N 1
ATOM 906 C CA . ASP A 1 115 ? -13.835 -8.172 8.984 1.00 56.53 115 ASP A CA 1
ATOM 907 C C . ASP A 1 115 ? -15.070 -7.270 9.099 1.00 56.53 115 ASP A C 1
ATOM 909 O O . ASP A 1 115 ? -15.020 -6.193 9.698 1.00 56.53 115 ASP A O 1
ATOM 913 N N . GLN A 1 116 ? -16.178 -7.680 8.481 1.00 57.94 116 GLN A N 1
ATOM 914 C CA . GLN A 1 116 ? -17.418 -6.918 8.515 1.00 57.94 116 GLN A CA 1
ATOM 915 C C . GLN A 1 116 ? -18.096 -7.057 9.879 1.00 57.94 116 GLN A C 1
ATOM 917 O O . GLN A 1 116 ? -18.514 -6.045 10.435 1.00 57.94 116 GLN A O 1
ATOM 922 N N . GLU A 1 117 ? -18.122 -8.263 10.454 1.00 58.34 117 GLU A N 1
ATOM 923 C CA . GLU A 1 117 ? -18.536 -8.480 11.845 1.00 58.34 117 GLU A CA 1
ATOM 924 C C . GLU A 1 117 ? -17.622 -7.756 12.830 1.00 58.34 117 GLU A C 1
ATOM 926 O O . GLU A 1 117 ? -18.115 -7.104 13.742 1.00 58.34 117 GLU A O 1
ATOM 931 N N . PHE A 1 118 ? -16.304 -7.791 12.628 1.00 63.06 118 PHE A N 1
ATOM 932 C CA . PHE A 1 118 ? -15.348 -7.112 13.498 1.00 63.06 118 PHE A CA 1
ATOM 933 C C . PHE A 1 118 ? -15.568 -5.591 13.525 1.00 63.06 118 PHE A C 1
ATOM 935 O O . PHE A 1 118 ? -15.616 -4.987 14.594 1.00 63.06 118 PHE A O 1
ATOM 942 N N . LEU A 1 119 ? -15.771 -4.971 12.357 1.00 61.75 119 LEU A N 1
ATOM 943 C CA . LEU A 1 119 ? -16.055 -3.535 12.248 1.00 61.75 119 LEU A CA 1
ATOM 944 C C . LEU A 1 119 ? -17.462 -3.149 12.729 1.00 61.75 119 LEU A C 1
ATOM 946 O O . LEU A 1 119 ? -17.690 -1.988 13.070 1.00 61.75 119 LEU A O 1
ATOM 950 N N . GLN A 1 120 ? -18.411 -4.086 12.719 1.00 62.53 120 GLN A N 1
ATOM 951 C CA . GLN A 1 120 ? -19.800 -3.861 13.140 1.00 62.53 120 GLN A CA 1
ATOM 952 C C . GLN A 1 120 ? -20.065 -4.296 14.591 1.00 62.53 120 GLN A C 1
ATOM 954 O O . GLN A 1 120 ? -21.098 -3.931 15.160 1.00 62.53 120 GLN A O 1
ATOM 959 N N . SER A 1 121 ? -19.146 -5.042 15.209 1.00 62.75 121 SER A N 1
ATOM 960 C CA . SER A 1 121 ? -19.286 -5.549 16.569 1.00 62.75 121 SER A CA 1
ATOM 961 C C . SER A 1 121 ? -19.117 -4.423 17.5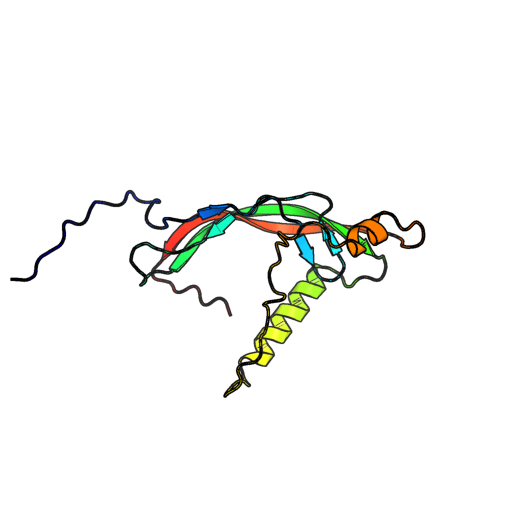79 1.00 62.75 121 SER A C 1
ATOM 963 O O . SER A 1 121 ? -18.029 -3.896 17.800 1.00 62.75 121 SER A O 1
ATOM 965 N N . ARG A 1 122 ? -20.212 -4.087 18.264 1.00 60.78 122 ARG A N 1
ATOM 966 C CA . ARG A 1 122 ? -20.235 -3.096 19.352 1.00 60.78 122 ARG A CA 1
ATOM 967 C C . ARG A 1 122 ? -19.385 -3.493 20.565 1.00 60.78 122 ARG A C 1
ATOM 969 O O . ARG A 1 122 ? -19.153 -2.651 21.429 1.00 60.78 122 ARG A O 1
ATOM 976 N N . GLN A 1 123 ? -18.964 -4.756 20.657 1.00 66.06 123 GLN A N 1
ATOM 977 C CA . GLN A 1 123 ? -18.163 -5.262 21.772 1.00 66.06 123 GLN A CA 1
ATOM 978 C C . GLN A 1 123 ? -16.662 -5.011 21.606 1.00 66.06 123 GLN A C 1
ATOM 980 O O . GLN A 1 123 ? -15.948 -5.009 22.608 1.00 66.06 123 GLN A O 1
ATOM 985 N N . ILE A 1 124 ? -16.171 -4.796 20.384 1.00 69.25 124 ILE A N 1
ATOM 986 C CA . ILE A 1 124 ? -14.738 -4.648 20.144 1.00 69.25 124 ILE A CA 1
ATOM 987 C C . ILE A 1 124 ? -14.408 -3.165 20.058 1.00 69.25 124 ILE A C 1
ATOM 989 O O . ILE A 1 124 ? -14.863 -2.450 19.171 1.00 69.25 124 ILE A O 1
ATOM 993 N N . GLN A 1 125 ? -13.615 -2.693 21.012 1.00 78.81 125 GLN A N 1
ATOM 994 C CA . GLN A 1 125 ? -13.097 -1.335 20.977 1.00 78.81 125 GLN A CA 1
ATOM 995 C C . GLN A 1 125 ? -12.022 -1.240 19.891 1.00 78.81 125 GLN A C 1
ATOM 997 O O . GLN A 1 125 ? -11.040 -1.989 19.907 1.00 78.81 125 GLN A O 1
ATOM 1002 N N . ILE A 1 126 ? -12.235 -0.323 18.950 1.00 85.06 126 ILE A N 1
ATOM 1003 C CA . ILE A 1 126 ? -11.353 -0.082 17.810 1.00 85.06 126 ILE A CA 1
ATOM 1004 C C . ILE A 1 126 ? -10.606 1.229 18.044 1.00 85.06 126 ILE A C 1
ATOM 1006 O O . ILE A 1 126 ? -11.218 2.250 18.356 1.00 85.06 126 ILE A O 1
ATOM 1010 N N . GLU A 1 127 ? -9.294 1.205 17.845 1.00 88.44 127 GLU A N 1
ATOM 1011 C CA . GLU A 1 127 ? -8.447 2.392 17.805 1.00 88.44 127 GLU A CA 1
ATOM 1012 C C . GLU A 1 127 ? -7.921 2.659 16.390 1.00 88.44 127 GLU A C 1
ATOM 1014 O O . GLU A 1 127 ? -7.676 1.740 15.599 1.00 88.44 127 GLU A O 1
ATOM 1019 N N . ASN A 1 128 ? -7.729 3.942 16.072 1.00 90.50 128 ASN A N 1
ATOM 1020 C CA . ASN A 1 128 ? -7.180 4.362 14.789 1.00 90.50 128 ASN A CA 1
ATOM 1021 C C . ASN A 1 128 ? -5.667 4.529 14.920 1.00 90.50 128 ASN A C 1
ATOM 1023 O O . ASN A 1 128 ? -5.190 5.330 15.725 1.00 90.50 128 ASN A O 1
ATOM 1027 N N . LYS A 1 129 ? -4.912 3.830 14.072 1.00 90.50 129 LYS A N 1
ATOM 1028 C CA . LYS A 1 129 ? -3.460 3.999 13.950 1.00 90.50 129 LYS A CA 1
ATOM 1029 C C . LYS A 1 129 ? -3.093 4.538 12.581 1.00 90.50 129 LYS A C 1
ATOM 1031 O O . LYS A 1 129 ? -3.723 4.204 11.581 1.00 90.50 129 LYS A O 1
ATOM 1036 N N . PHE A 1 130 ? -2.043 5.346 12.526 1.00 92.94 130 PHE A N 1
ATOM 1037 C CA . PHE A 1 130 ? -1.538 5.913 11.281 1.00 92.94 130 PHE A CA 1
ATOM 1038 C C . PHE A 1 130 ? -0.144 5.384 11.009 1.00 92.94 130 PHE A C 1
ATOM 1040 O O . PHE A 1 130 ? 0.744 5.508 11.849 1.00 92.94 130 PHE A O 1
ATOM 1047 N N . ILE A 1 131 ? 0.048 4.813 9.824 1.00 91.56 131 ILE A N 1
ATOM 1048 C CA . ILE A 1 131 ? 1.353 4.319 9.398 1.00 91.56 131 ILE A CA 1
ATOM 1049 C C . ILE A 1 131 ? 1.760 4.913 8.058 1.00 91.56 131 ILE A C 1
ATOM 1051 O O . ILE A 1 131 ? 0.939 5.143 7.169 1.00 91.56 131 ILE A O 1
ATOM 1055 N N . ALA A 1 132 ? 3.055 5.159 7.926 1.00 92.31 132 ALA A N 1
ATOM 1056 C CA . ALA A 1 132 ? 3.678 5.584 6.689 1.00 92.31 132 ALA A CA 1
ATOM 1057 C C . ALA A 1 132 ? 4.027 4.348 5.850 1.00 92.31 132 ALA A C 1
ATOM 1059 O O . ALA A 1 132 ? 4.768 3.481 6.309 1.00 92.31 132 ALA A O 1
ATOM 1060 N N . ILE A 1 133 ? 3.500 4.264 4.628 1.00 87.81 133 ILE A N 1
ATOM 1061 C CA . ILE A 1 133 ? 3.760 3.149 3.709 1.00 87.81 133 ILE A CA 1
ATOM 1062 C C . ILE A 1 133 ? 4.377 3.676 2.421 1.00 87.81 133 ILE A C 1
ATOM 1064 O O . ILE A 1 133 ? 3.924 4.680 1.866 1.00 87.81 133 ILE A O 1
ATOM 1068 N N . GLU A 1 134 ? 5.389 2.963 1.929 1.00 89.06 134 GLU A N 1
ATOM 1069 C CA . GLU A 1 134 ? 5.981 3.215 0.622 1.00 89.06 134 GLU A CA 1
ATOM 1070 C C . GLU A 1 134 ? 4.978 2.912 -0.504 1.00 89.06 134 GLU A C 1
ATOM 1072 O O . GLU A 1 134 ? 4.402 1.828 -0.608 1.00 89.06 134 GLU A O 1
ATOM 1077 N N . TRP A 1 135 ? 4.796 3.883 -1.389 1.00 89.25 135 TRP A N 1
ATOM 1078 C CA . TRP A 1 135 ? 3.873 3.842 -2.505 1.00 89.25 135 TRP A CA 1
ATOM 1079 C C . TRP A 1 135 ? 4.612 4.014 -3.827 1.00 89.25 135 TRP A C 1
ATOM 1081 O O . TRP A 1 135 ? 5.164 5.073 -4.132 1.00 89.25 135 TRP A O 1
ATOM 1091 N N . ILE A 1 136 ? 4.596 2.968 -4.649 1.00 89.25 136 ILE A N 1
ATOM 1092 C CA . ILE A 1 136 ? 5.333 2.932 -5.912 1.00 89.25 136 ILE A CA 1
ATOM 1093 C C . ILE A 1 136 ? 4.685 3.878 -6.933 1.00 89.25 136 ILE A C 1
ATOM 1095 O O . ILE A 1 136 ? 3.517 3.734 -7.308 1.00 89.25 136 ILE A O 1
ATOM 1099 N N . LEU A 1 137 ? 5.468 4.827 -7.447 1.00 87.62 137 LEU A N 1
ATOM 1100 C CA . LEU A 1 137 ? 5.050 5.741 -8.509 1.00 87.62 137 LEU A CA 1
ATOM 1101 C C . LEU A 1 137 ? 5.476 5.235 -9.887 1.00 87.62 137 LEU A C 1
ATOM 1103 O O . LEU A 1 137 ? 4.668 5.275 -10.823 1.00 87.62 137 LEU A O 1
ATOM 1107 N N . LYS A 1 138 ? 6.715 4.739 -9.987 1.00 86.00 138 LYS A N 1
ATOM 1108 C CA . LYS A 1 138 ? 7.366 4.302 -11.227 1.00 86.00 138 LYS A CA 1
ATOM 1109 C C . LYS A 1 138 ? 8.273 3.100 -10.963 1.00 86.00 138 LYS A C 1
ATOM 1111 O O . LYS A 1 138 ? 8.900 3.032 -9.911 1.00 86.00 138 LYS A O 1
ATOM 1116 N N . CYS A 1 139 ? 8.383 2.208 -11.944 1.00 85.94 139 CYS A N 1
ATOM 1117 C CA . CYS A 1 139 ? 9.352 1.114 -11.943 1.00 85.94 139 CYS A CA 1
ATOM 1118 C C . CYS A 1 139 ? 10.297 1.216 -13.145 1.00 85.94 139 CYS A C 1
ATOM 1120 O O . CYS A 1 139 ? 9.939 1.804 -14.170 1.00 85.94 139 CYS A O 1
ATOM 1122 N N . GLU A 1 140 ? 11.472 0.606 -13.037 1.00 84.88 140 GLU A N 1
ATOM 1123 C CA . GLU A 1 140 ? 12.450 0.489 -14.119 1.00 84.88 140 GLU A CA 1
ATOM 1124 C C . GLU A 1 140 ? 13.170 -0.860 -14.095 1.00 84.88 140 GLU A C 1
ATOM 1126 O O . GLU A 1 140 ? 13.114 -1.590 -13.107 1.00 84.88 140 GLU A O 1
ATOM 1131 N N . CYS A 1 141 ? 13.823 -1.205 -15.204 1.00 84.50 141 CYS A N 1
ATOM 1132 C CA . CYS A 1 141 ? 14.590 -2.438 -15.313 1.00 84.50 141 CYS A CA 1
ATOM 1133 C C . CYS A 1 141 ? 16.029 -2.212 -14.875 1.00 84.50 141 CYS A C 1
ATOM 1135 O O . CYS A 1 141 ? 16.788 -1.535 -15.568 1.00 84.50 141 CYS A O 1
ATOM 1137 N N . SER A 1 142 ? 16.408 -2.830 -13.761 1.00 79.44 142 SER A N 1
ATOM 1138 C CA . SER A 1 142 ? 17.763 -2.760 -13.232 1.00 79.44 142 SER A CA 1
ATOM 1139 C C . SER A 1 142 ? 18.470 -4.108 -13.341 1.00 79.44 142 SER A C 1
ATOM 1141 O O . SER A 1 142 ? 17.851 -5.167 -13.219 1.00 79.44 142 SER A O 1
ATOM 1143 N N . ASN A 1 143 ? 19.782 -4.054 -13.583 1.00 72.12 143 ASN A N 1
ATOM 1144 C CA . ASN A 1 143 ? 20.671 -5.214 -13.463 1.00 72.12 143 ASN A CA 1
ATOM 1145 C C . ASN A 1 143 ? 20.927 -5.570 -11.995 1.00 72.12 143 ASN A C 1
ATOM 1147 O O . ASN A 1 143 ? 21.379 -6.674 -11.708 1.00 72.12 143 ASN A O 1
ATOM 1151 N N . ASN A 1 144 ? 20.636 -4.648 -11.072 1.00 63.25 144 ASN A N 1
ATOM 1152 C CA . ASN A 1 144 ? 20.625 -4.968 -9.660 1.00 63.25 144 ASN A CA 1
ATOM 1153 C C . ASN A 1 144 ? 19.419 -5.870 -9.434 1.00 63.25 144 ASN A C 1
ATOM 1155 O O . ASN A 1 144 ? 18.274 -5.409 -9.393 1.00 63.25 144 ASN A O 1
ATOM 1159 N N . VAL A 1 145 ? 19.691 -7.168 -9.320 1.00 55.78 145 VAL A N 1
ATOM 1160 C CA . VAL A 1 145 ? 18.798 -8.087 -8.632 1.00 55.78 145 VAL A CA 1
ATOM 1161 C C . VAL A 1 145 ? 18.636 -7.480 -7.250 1.00 55.78 145 VAL A C 1
ATOM 1163 O O . VAL A 1 145 ? 19.536 -7.556 -6.419 1.00 55.78 145 VAL A O 1
ATOM 1166 N N . SER A 1 146 ? 17.535 -6.764 -7.033 1.00 50.31 146 SER A N 1
ATOM 1167 C CA . SER A 1 146 ? 17.167 -6.356 -5.692 1.00 50.31 146 SER A CA 1
ATOM 1168 C C . SER A 1 146 ? 16.814 -7.662 -5.001 1.00 50.31 146 SER A C 1
ATOM 1170 O O . SER A 1 146 ? 15.694 -8.151 -5.128 1.00 50.31 146 SER A O 1
ATOM 1172 N N . THR A 1 147 ? 17.807 -8.275 -4.366 1.00 43.25 147 THR A N 1
ATOM 1173 C CA . THR A 1 147 ? 17.645 -9.358 -3.410 1.00 43.25 147 THR A CA 1
ATOM 1174 C C . THR A 1 147 ? 16.739 -8.818 -2.310 1.00 43.25 147 THR A C 1
ATOM 1176 O O . THR A 1 147 ? 17.194 -8.178 -1.365 1.00 43.25 147 THR A O 1
ATOM 1179 N N . ARG A 1 148 ? 15.427 -8.967 -2.496 1.00 41.19 148 ARG A N 1
ATOM 1180 C CA . ARG A 1 148 ? 14.466 -8.929 -1.402 1.00 41.19 148 ARG A CA 1
ATOM 1181 C C . ARG A 1 148 ? 14.509 -10.326 -0.793 1.00 41.19 148 ARG A C 1
ATOM 1183 O O . ARG A 1 148 ? 13.842 -11.219 -1.308 1.00 41.19 148 ARG A O 1
ATOM 1190 N N . GLY A 1 149 ? 15.399 -10.496 0.184 1.00 33.75 149 GLY A N 1
ATOM 1191 C CA . GLY A 1 149 ? 15.133 -11.413 1.294 1.00 33.75 149 GLY A CA 1
ATOM 1192 C C . GLY A 1 149 ? 14.020 -10.852 2.169 1.00 33.75 149 GLY A C 1
ATOM 1193 O O . GLY A 1 149 ? 13.760 -9.625 2.067 1.00 33.75 149 GLY A O 1
#

Organism: Drosophila grimshawi (NCBI:txid7222)

pLDDT: mean 70.73, std 17.7, range [33.12, 95.06]

Sequence (149 aa):
MQQEEPAHRIRKGHECRRLQRLGPARIRLGECVSRKLYRPKLCGSCHRGTKCCVPAASTTIQVELLCPLNAVDPINYVQKRTQHYKQQDDAADGGESSRQPKDQLWDTIALEPIDQEFLQSRQIQIENKFIAIEWILKCECSNNVSTRG

Radius of gyration: 19.72 Å; chains: 1; bounding box: 46×38×62 Å

Foldseek 3Di:
DPPPDDPPPQPAQCQQVDQDFADFWWFDQFQKIFPGTDGATDRDCGPPRLWGWFQPDKDKDKTKIKHFPPTDDSVVSVVVVVVVVVVPVVDDDDDDDPPPPPPPSTGSDDDDVVVVCQVVPPPTDIDIDIDIDIGGDGIDTDNPPPPPD

InterPro domains:
  IPR006207 Cystine knot, C-terminal [PS01225] (16-68)
  IPR050941 Cellular Communication Network Factor [PTHR11348] (7-144)